Protein AF-A0A7G2C992-F1 (afdb_monomer_lite)

Organism: NCBI:txid59799

Radius of gyration: 13.23 Å; chains: 1; bounding box: 31×31×30 Å

Foldseek 3Di:
DPDDDDDDDFQLVVLVVVCVQQLAFPVQSVQWDR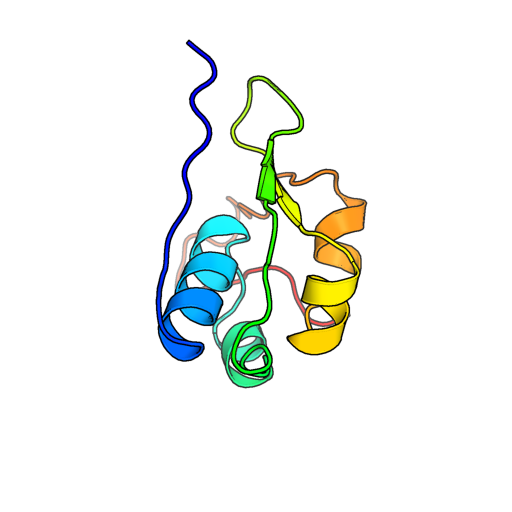ADPPDDKDWDQDDPPSATAIDPVNCVRRVHAPVSPVVRRPPPPPVPPPPDGRHGDDND

Structure (mmCIF, N/CA/C/O backbone):
data_AF-A0A7G2C992-F1
#
_entry.id   AF-A0A7G2C992-F1
#
loop_
_atom_site.group_PDB
_atom_site.id
_atom_site.type_symbol
_atom_site.label_atom_id
_atom_site.label_alt_id
_atom_site.label_comp_id
_atom_site.label_asym_id
_atom_site.label_entity_id
_atom_site.label_seq_id
_atom_site.pdbx_PDB_ins_code
_atom_site.Cartn_x
_atom_site.Cartn_y
_atom_site.Cartn_z
_atom_site.occupancy
_atom_site.B_iso_or_equiv
_atom_site.auth_seq_id
_atom_site.auth_comp_id
_atom_site.auth_asym_id
_atom_site.auth_atom_id
_atom_site.pdbx_PDB_model_num
ATOM 1 N N . MET A 1 1 ? -21.818 0.656 13.317 1.00 52.38 1 MET A N 1
ATOM 2 C CA . MET A 1 1 ? -20.742 1.427 13.965 1.00 52.38 1 MET A CA 1
ATOM 3 C C . MET A 1 1 ? -19.597 1.520 12.983 1.00 52.38 1 MET A C 1
ATOM 5 O O . MET A 1 1 ? -19.101 0.482 12.560 1.00 52.38 1 MET A O 1
ATOM 9 N N . ASP A 1 2 ? -19.234 2.734 12.584 1.00 75.88 2 ASP A N 1
ATOM 10 C CA . ASP A 1 2 ? -18.028 2.985 11.799 1.00 75.88 2 ASP A CA 1
ATOM 11 C C . ASP A 1 2 ? -16.855 3.115 12.773 1.00 75.88 2 ASP A C 1
ATOM 13 O O . ASP A 1 2 ? -16.627 4.163 13.372 1.00 75.88 2 ASP A O 1
ATOM 17 N N . THR A 1 3 ? -16.171 1.997 13.019 1.00 88.38 3 THR A N 1
ATOM 18 C CA . THR A 1 3 ? -15.024 1.944 13.930 1.00 88.38 3 THR A CA 1
ATOM 19 C C . THR A 1 3 ? -13.738 2.147 13.145 1.00 88.38 3 THR A C 1
ATOM 21 O O . THR A 1 3 ? -13.422 1.371 12.243 1.00 88.38 3 THR A O 1
ATOM 24 N N . ASN A 1 4 ? -12.976 3.170 13.523 1.00 91.31 4 ASN A N 1
ATOM 25 C CA . ASN A 1 4 ? -11.620 3.368 13.029 1.00 91.31 4 ASN A CA 1
ATOM 26 C C . ASN A 1 4 ? -10.649 2.470 13.800 1.00 91.31 4 ASN A C 1
ATOM 28 O O . ASN A 1 4 ? -10.790 2.282 15.008 1.00 91.31 4 ASN A O 1
ATOM 32 N N . VAL A 1 5 ? -9.656 1.925 13.099 1.00 93.06 5 VAL A N 1
ATOM 33 C CA . VAL A 1 5 ? -8.657 1.015 13.668 1.00 93.06 5 VAL A CA 1
ATOM 34 C C . VAL A 1 5 ? -7.269 1.576 13.395 1.00 93.06 5 VAL A C 1
ATOM 36 O O . VAL A 1 5 ? -6.961 1.939 12.262 1.00 93.06 5 VAL A O 1
ATOM 39 N N . VAL A 1 6 ? -6.428 1.610 14.429 1.00 95.69 6 VAL A N 1
ATOM 40 C CA . VAL A 1 6 ? -5.002 1.941 14.321 1.00 95.69 6 VAL A CA 1
ATOM 41 C C . VAL A 1 6 ? -4.200 0.665 14.538 1.00 95.69 6 VAL A C 1
ATOM 43 O O . VAL A 1 6 ? -4.414 -0.046 15.518 1.00 95.69 6 VAL A O 1
ATOM 46 N N . ILE A 1 7 ? -3.279 0.371 13.622 1.00 95.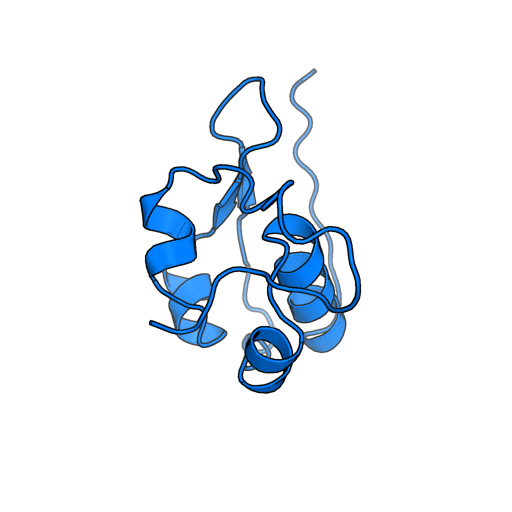12 7 ILE A N 1
ATOM 47 C CA . ILE A 1 7 ? -2.398 -0.795 13.703 1.00 95.12 7 ILE A CA 1
ATOM 48 C C . ILE A 1 7 ? -0.954 -0.302 13.756 1.00 95.12 7 ILE A C 1
ATOM 50 O O . ILE A 1 7 ? -0.477 0.315 12.807 1.00 95.12 7 ILE A O 1
ATOM 54 N N . ILE A 1 8 ? -0.254 -0.597 14.853 1.00 96.44 8 ILE A N 1
ATOM 55 C CA . ILE A 1 8 ? 1.168 -0.274 15.028 1.00 96.44 8 ILE A CA 1
ATOM 56 C C . ILE A 1 8 ? 1.978 -1.526 14.705 1.00 96.44 8 ILE A C 1
ATOM 58 O O . ILE A 1 8 ? 1.772 -2.581 15.303 1.00 96.44 8 ILE A O 1
ATOM 62 N N . THR A 1 9 ? 2.872 -1.436 13.723 1.00 96.06 9 THR A N 1
ATOM 63 C CA . THR A 1 9 ? 3.655 -2.589 13.274 1.00 96.06 9 THR A CA 1
ATOM 64 C C . THR A 1 9 ? 4.937 -2.168 12.549 1.00 96.06 9 THR A C 1
ATOM 66 O O . THR A 1 9 ? 5.252 -0.985 12.453 1.00 96.06 9 THR A O 1
ATOM 69 N N . HIS A 1 10 ? 5.691 -3.145 12.049 1.00 95.38 10 HIS A N 1
ATOM 70 C CA . HIS A 1 10 ? 6.929 -2.938 11.304 1.00 95.38 10 HIS A CA 1
ATOM 71 C C . HIS A 1 10 ? 6.675 -2.776 9.801 1.00 95.38 10 HIS A C 1
ATOM 73 O O . HIS A 1 10 ? 5.676 -3.259 9.262 1.00 95.38 10 HIS A O 1
ATOM 79 N N . GLY A 1 11 ? 7.637 -2.176 9.093 1.00 94.38 11 GLY A N 1
ATOM 80 C CA . GLY A 1 11 ? 7.522 -1.911 7.655 1.00 94.38 11 GLY A CA 1
ATOM 81 C C . GLY A 1 11 ? 7.230 -3.155 6.807 1.00 94.38 11 GLY A C 1
ATOM 82 O O . GLY A 1 11 ? 6.425 -3.085 5.881 1.00 94.38 11 GLY A O 1
ATOM 83 N N . LEU A 1 12 ? 7.793 -4.321 7.154 1.00 94.81 12 LEU A N 1
ATOM 84 C CA . LEU A 1 12 ? 7.496 -5.575 6.447 1.00 94.81 12 LEU A CA 1
ATOM 85 C C . LEU A 1 12 ? 6.016 -5.967 6.570 1.00 94.81 12 LEU A C 1
ATOM 87 O O . LEU A 1 12 ? 5.386 -6.338 5.579 1.00 94.81 12 LEU A O 1
ATOM 91 N N . THR A 1 13 ? 5.448 -5.847 7.768 1.00 95.06 13 THR A N 1
ATOM 92 C CA . THR A 1 13 ? 4.038 -6.157 8.020 1.00 95.06 13 THR A CA 1
ATOM 93 C C . THR A 1 13 ? 3.122 -5.161 7.316 1.00 95.06 13 THR A C 1
ATOM 95 O O . THR A 1 13 ? 2.139 -5.576 6.704 1.00 95.06 13 THR A O 1
ATOM 98 N N . MET A 1 14 ? 3.470 -3.867 7.306 1.00 94.25 14 MET A N 1
ATOM 99 C CA . MET A 1 14 ? 2.731 -2.859 6.533 1.00 94.25 14 MET A CA 1
ATOM 100 C C . MET A 1 14 ? 2.689 -3.222 5.045 1.00 94.25 14 MET A C 1
ATOM 102 O O . MET A 1 14 ? 1.614 -3.241 4.447 1.00 94.25 14 MET A O 1
ATOM 106 N N . ARG A 1 15 ? 3.829 -3.611 4.456 1.00 93.62 15 ARG A N 1
ATOM 107 C CA . ARG A 1 15 ? 3.884 -4.054 3.053 1.00 93.62 15 ARG A CA 1
ATOM 108 C C . ARG A 1 15 ? 3.013 -5.288 2.800 1.00 93.62 15 ARG A C 1
ATOM 110 O O . ARG A 1 15 ? 2.335 -5.359 1.776 1.00 93.62 15 ARG A O 1
ATOM 117 N N . MET A 1 16 ? 2.994 -6.247 3.730 1.00 92.44 16 MET A N 1
ATOM 118 C CA . MET A 1 16 ? 2.130 -7.431 3.638 1.00 92.44 16 MET A CA 1
ATOM 119 C C . MET A 1 16 ? 0.643 -7.070 3.699 1.00 92.44 16 MET A C 1
ATOM 121 O O . MET A 1 16 ? -0.152 -7.633 2.943 1.00 92.44 16 MET A O 1
ATOM 125 N N . PHE A 1 17 ? 0.259 -6.108 4.540 1.00 91.19 17 PHE A N 1
ATOM 126 C CA . PHE A 1 17 ? -1.106 -5.591 4.561 1.00 91.19 17 PHE A CA 1
ATOM 127 C C . PHE A 1 17 ? -1.467 -4.916 3.243 1.00 91.19 17 PHE A C 1
ATOM 129 O O . PHE A 1 17 ? -2.456 -5.302 2.626 1.00 91.19 17 PHE A O 1
ATOM 136 N N . VAL A 1 18 ? -0.640 -4.007 2.731 1.00 88.75 18 VAL A N 1
ATOM 137 C CA . VAL A 1 18 ? -0.904 -3.365 1.435 1.00 88.75 18 VAL A CA 1
ATOM 138 C C . VAL A 1 18 ? -1.056 -4.413 0.323 1.00 88.75 18 VAL A C 1
ATOM 140 O O . VAL A 1 18 ? -2.057 -4.403 -0.397 1.00 88.75 18 VAL A O 1
ATOM 143 N N . LYS A 1 19 ? -0.150 -5.400 0.246 1.00 87.62 19 LYS A N 1
ATOM 144 C CA . LYS A 1 19 ? -0.273 -6.525 -0.695 1.00 87.62 19 LYS A CA 1
ATOM 145 C C . LYS A 1 19 ? -1.615 -7.245 -0.546 1.00 87.62 19 LYS A C 1
ATOM 147 O O . LYS A 1 19 ? -2.269 -7.547 -1.541 1.00 87.62 19 LYS A O 1
ATOM 152 N N . ARG A 1 20 ? -2.039 -7.537 0.686 1.00 85.56 20 ARG A N 1
ATOM 153 C CA . ARG A 1 20 ? -3.263 -8.299 0.970 1.00 85.56 20 ARG A CA 1
ATOM 154 C C . ARG A 1 20 ? -4.549 -7.521 0.685 1.00 85.56 20 ARG A C 1
ATOM 156 O O . ARG A 1 20 ? -5.511 -8.146 0.233 1.00 85.56 20 ARG A O 1
ATOM 163 N N . TRP A 1 21 ? -4.578 -6.218 0.967 1.00 84.00 21 TRP A N 1
ATOM 164 C CA . TRP A 1 21 ? -5.744 -5.347 0.775 1.00 84.00 21 TRP A CA 1
ATOM 165 C C . TRP A 1 21 ? -5.959 -4.995 -0.694 1.00 84.00 21 TRP A C 1
ATOM 167 O O . TRP A 1 21 ? -7.085 -5.064 -1.180 1.00 84.00 21 TRP A O 1
ATOM 177 N N . PHE A 1 22 ? -4.878 -4.694 -1.413 1.00 80.81 22 PHE A N 1
ATOM 178 C CA . PHE A 1 22 ? -4.927 -4.341 -2.834 1.00 80.81 22 PHE A CA 1
ATOM 179 C C . PHE A 1 22 ? -4.646 -5.522 -3.763 1.00 80.81 22 PHE A C 1
ATOM 181 O O . PHE A 1 22 ? -4.556 -5.360 -4.976 1.00 80.81 22 PHE A O 1
ATOM 188 N N . HIS A 1 23 ? -4.537 -6.725 -3.193 1.00 78.25 23 HIS A N 1
ATOM 189 C CA . HIS A 1 23 ? -4.311 -7.970 -3.918 1.00 78.25 23 HIS A CA 1
ATOM 190 C C . HIS A 1 23 ? -3.079 -7.940 -4.833 1.00 78.25 23 HIS A C 1
ATOM 192 O O . HIS A 1 23 ? -3.103 -8.593 -5.863 1.00 78.25 23 HIS A O 1
ATOM 198 N N . LEU A 1 24 ? -2.017 -7.213 -4.473 1.00 80.56 24 LEU A N 1
ATOM 199 C CA . LEU A 1 24 ? -0.837 -6.996 -5.321 1.00 80.56 24 LEU A CA 1
ATOM 200 C C . LEU A 1 24 ? -0.117 -8.304 -5.693 1.00 80.56 24 LEU A C 1
ATOM 202 O O . LEU A 1 24 ? -0.136 -9.283 -4.936 1.00 80.56 24 LEU A O 1
ATOM 206 N N . THR A 1 25 ? 0.548 -8.303 -6.855 1.00 81.38 25 THR A N 1
ATOM 207 C CA . THR A 1 25 ? 1.366 -9.443 -7.292 1.00 81.38 25 THR A CA 1
ATOM 208 C C . THR A 1 25 ? 2.550 -9.649 -6.340 1.00 81.38 25 THR A C 1
ATOM 210 O O . THR A 1 25 ? 2.922 -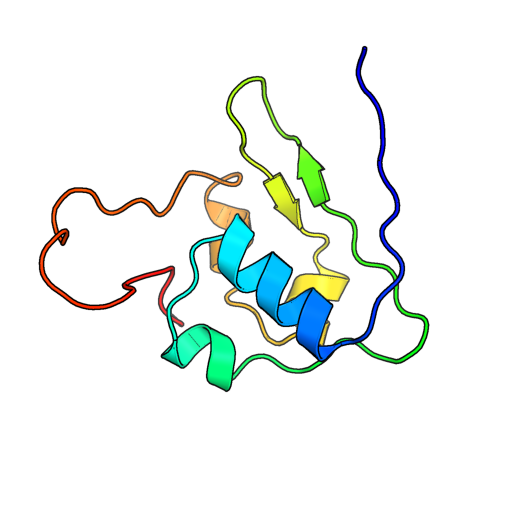8.761 -5.565 1.00 81.38 25 THR A O 1
ATOM 213 N N . VAL A 1 26 ? 3.166 -10.829 -6.400 1.00 83.81 26 VAL A N 1
ATOM 214 C CA . VAL A 1 26 ? 4.435 -11.086 -5.704 1.00 83.81 26 VAL A CA 1
ATOM 215 C C . VAL A 1 26 ? 5.541 -10.172 -6.240 1.00 83.81 26 VAL A C 1
ATOM 217 O O . VAL A 1 26 ? 6.249 -9.56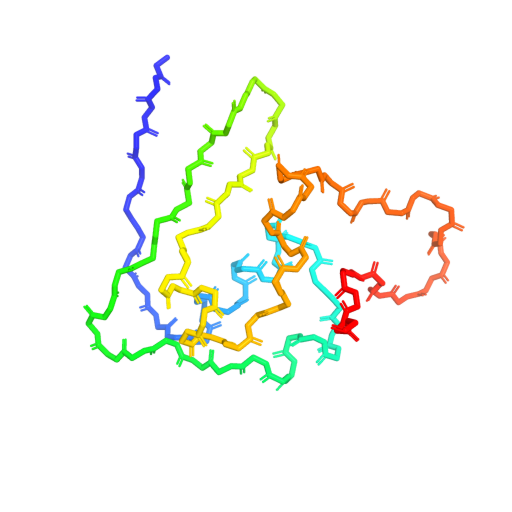9 -5.437 1.00 83.81 26 VAL A O 1
ATOM 220 N N . ASP A 1 27 ? 5.622 -9.970 -7.555 1.00 84.38 27 ASP A N 1
ATOM 221 C CA . ASP A 1 27 ? 6.593 -9.051 -8.165 1.00 84.38 27 ASP A CA 1
ATOM 222 C C . ASP A 1 27 ? 6.386 -7.615 -7.689 1.00 84.38 27 ASP A C 1
ATOM 224 O O . ASP A 1 27 ? 7.346 -6.895 -7.402 1.00 84.38 27 ASP A O 1
ATOM 228 N N . THR A 1 28 ? 5.118 -7.216 -7.542 1.00 83.38 28 THR A N 1
ATOM 229 C CA . THR A 1 28 ? 4.752 -5.895 -7.053 1.00 83.38 28 THR A CA 1
ATOM 230 C C . THR A 1 28 ? 5.258 -5.726 -5.624 1.00 83.38 28 THR A C 1
ATOM 232 O O . THR A 1 28 ? 5.964 -4.777 -5.297 1.00 83.38 28 THR A O 1
ATOM 235 N N . PHE A 1 29 ? 4.972 -6.723 -4.785 1.00 88.81 29 PHE A N 1
ATOM 236 C CA . PHE A 1 29 ? 5.428 -6.766 -3.405 1.00 88.81 29 PHE A CA 1
ATOM 237 C C . PHE A 1 29 ? 6.954 -6.703 -3.272 1.00 88.81 29 PHE A C 1
ATOM 239 O O . PHE A 1 29 ? 7.442 -5.995 -2.392 1.00 88.81 29 PHE A O 1
ATOM 246 N N . HIS A 1 30 ? 7.714 -7.394 -4.126 1.00 90.88 30 HIS A N 1
ATOM 247 C CA . HIS A 1 30 ? 9.178 -7.393 -4.056 1.00 90.88 30 HIS A CA 1
ATOM 248 C C . HIS A 1 30 ? 9.808 -6.031 -4.358 1.00 90.88 30 HIS A C 1
ATOM 250 O O . HIS A 1 30 ? 10.828 -5.710 -3.751 1.00 90.88 30 HIS A O 1
ATOM 256 N N . LYS A 1 31 ? 9.202 -5.222 -5.234 1.00 91.12 31 LYS A N 1
ATOM 257 C CA . LYS A 1 31 ? 9.704 -3.879 -5.574 1.00 91.12 31 LYS A CA 1
ATOM 258 C C . LYS A 1 31 ? 9.261 -2.793 -4.586 1.00 91.12 31 LYS A C 1
ATOM 260 O O . LYS A 1 31 ? 9.870 -1.729 -4.558 1.00 91.12 31 LYS A O 1
ATOM 265 N N . MET A 1 32 ? 8.242 -3.050 -3.761 1.00 93.31 32 MET A N 1
ATOM 266 C CA . MET A 1 32 ? 7.814 -2.103 -2.727 1.00 93.31 32 MET A CA 1
ATOM 267 C C . MET A 1 32 ? 8.942 -1.789 -1.739 1.00 93.31 32 MET A C 1
ATOM 269 O O . MET A 1 32 ? 9.641 -2.688 -1.260 1.00 93.31 32 MET A O 1
ATOM 273 N N . LYS A 1 33 ? 9.028 -0.524 -1.330 1.00 95.31 33 LYS A N 1
ATOM 274 C CA . LYS A 1 33 ? 9.870 -0.094 -0.211 1.00 95.31 33 LYS A CA 1
ATOM 275 C C . LYS A 1 33 ? 9.109 -0.162 1.106 1.00 95.31 33 LYS A C 1
ATOM 277 O O . LYS A 1 33 ? 7.883 -0.083 1.150 1.00 95.31 33 LYS A O 1
ATOM 282 N N . SER A 1 34 ? 9.851 -0.351 2.193 1.00 93.75 34 SER A N 1
ATOM 283 C CA . SER A 1 34 ? 9.282 -0.178 3.528 1.00 93.75 34 SER A CA 1
ATOM 284 C C . SER A 1 34 ? 9.023 1.309 3.772 1.00 93.75 34 SER A C 1
ATOM 286 O O . SER A 1 34 ? 9.856 2.128 3.380 1.00 93.75 34 SER A O 1
ATOM 288 N N . PRO A 1 35 ? 7.910 1.659 4.429 1.00 92.88 35 PRO A N 1
ATOM 289 C CA . PRO A 1 35 ? 7.644 3.040 4.789 1.00 92.88 35 PRO A CA 1
ATOM 290 C C . PRO A 1 35 ? 8.688 3.541 5.813 1.00 92.88 35 PRO A C 1
ATOM 292 O O . PRO A 1 35 ? 9.241 2.724 6.563 1.00 92.88 35 PRO A O 1
ATOM 295 N N . PRO A 1 36 ? 8.985 4.854 5.861 1.00 93.19 36 PRO A N 1
ATOM 296 C CA . PRO A 1 36 ? 9.926 5.425 6.824 1.00 93.19 36 PRO A CA 1
ATOM 297 C C . PRO A 1 36 ? 9.516 5.154 8.277 1.00 93.19 36 PRO A C 1
ATOM 299 O O . PRO A 1 36 ? 8.327 5.069 8.597 1.00 93.19 36 PRO A O 1
ATOM 302 N N . SER A 1 37 ? 10.490 5.059 9.182 1.00 92.38 37 SER A N 1
ATOM 303 C CA . SER A 1 37 ? 10.218 4.892 10.614 1.00 92.38 37 SER A CA 1
ATOM 304 C C . SER A 1 37 ? 9.347 6.030 11.151 1.00 92.38 37 SER A C 1
ATOM 306 O O . SER A 1 37 ? 9.634 7.198 10.909 1.00 92.38 37 SER A O 1
ATOM 308 N N . GLY A 1 38 ? 8.286 5.683 11.883 1.00 92.38 38 GLY A N 1
ATOM 309 C CA . GLY A 1 38 ? 7.350 6.656 12.461 1.00 92.38 38 GLY A CA 1
ATOM 310 C C . GLY A 1 38 ? 6.359 7.273 11.467 1.00 92.38 38 GLY A C 1
ATOM 311 O O . GLY A 1 38 ? 5.580 8.137 11.858 1.00 92.38 38 GLY A O 1
ATOM 312 N N . SER A 1 39 ? 6.360 6.839 10.204 1.00 93.00 39 SER A N 1
ATOM 313 C CA . SER A 1 39 ? 5.356 7.273 9.229 1.00 93.00 39 SER A CA 1
ATOM 314 C C . SER A 1 39 ? 3.978 6.664 9.512 1.00 93.00 39 SER A C 1
ATOM 316 O O . SER A 1 39 ? 3.849 5.587 10.100 1.00 93.00 39 SER A O 1
ATOM 318 N N . VAL A 1 40 ? 2.937 7.371 9.073 1.00 94.25 40 VAL A N 1
ATOM 319 C CA . VAL A 1 40 ? 1.539 6.957 9.211 1.00 94.25 40 VAL A CA 1
ATOM 320 C C . VAL A 1 40 ? 0.957 6.748 7.823 1.00 94.25 40 VAL A C 1
ATOM 322 O O . VAL A 1 40 ? 1.074 7.622 6.971 1.00 94.25 40 VAL A O 1
ATOM 325 N N . CYS A 1 41 ? 0.298 5.606 7.617 1.00 92.88 41 CYS A N 1
ATOM 326 C CA . CYS A 1 41 ? -0.458 5.331 6.401 1.00 92.88 41 CYS A CA 1
ATOM 327 C C . CYS A 1 41 ? -1.934 5.137 6.702 1.00 92.88 41 CYS A C 1
ATOM 329 O O . CYS A 1 41 ? -2.312 4.255 7.475 1.00 92.88 41 CYS A O 1
ATOM 331 N N . THR A 1 42 ? -2.763 5.934 6.034 1.00 93.31 42 THR A N 1
ATOM 332 C CA . THR A 1 42 ? -4.217 5.891 6.178 1.00 93.31 42 THR A CA 1
ATOM 333 C C . THR A 1 42 ? -4.847 5.115 5.028 1.00 93.31 42 THR A C 1
ATOM 335 O O . THR A 1 42 ? -4.565 5.370 3.856 1.00 93.31 42 THR A O 1
ATOM 338 N N . LEU A 1 43 ? -5.729 4.173 5.376 1.00 90.62 43 LEU A N 1
ATOM 339 C CA . LEU A 1 43 ? -6.619 3.495 4.438 1.00 90.62 43 LEU A CA 1
ATOM 340 C C . LEU A 1 43 ? -8.051 3.986 4.652 1.00 90.62 43 LEU A C 1
ATOM 342 O O . LEU A 1 43 ? -8.699 3.637 5.637 1.00 90.62 43 LEU A O 1
ATOM 346 N N . THR A 1 44 ? -8.560 4.764 3.703 1.00 89.44 44 THR A N 1
ATOM 347 C CA . THR A 1 44 ? -9.908 5.333 3.751 1.00 89.44 44 THR A CA 1
ATOM 348 C C . THR A 1 44 ? -10.887 4.418 3.032 1.00 89.44 44 THR A C 1
ATOM 350 O O . THR A 1 44 ? -10.732 4.129 1.845 1.00 89.44 44 THR A O 1
ATOM 353 N N . ARG A 1 45 ? -11.924 3.957 3.733 1.00 85.19 45 ARG A N 1
ATOM 354 C CA . ARG A 1 45 ? -13.007 3.170 3.130 1.00 85.19 45 ARG A CA 1
ATOM 355 C C . ARG A 1 45 ? -13.905 4.085 2.287 1.00 85.19 45 ARG A C 1
ATOM 357 O O . ARG A 1 45 ? -14.488 5.017 2.824 1.00 85.19 45 ARG A O 1
ATOM 364 N N . LEU A 1 46 ? -14.043 3.805 0.988 1.00 79.81 46 LEU A N 1
ATOM 365 C CA . LEU A 1 46 ? -14.780 4.672 0.050 1.00 79.81 46 LEU A CA 1
ATOM 366 C C . LEU A 1 46 ? -16.287 4.354 -0.077 1.00 79.81 46 LEU A C 1
ATOM 368 O O . LEU A 1 46 ? -17.053 5.212 -0.511 1.00 79.81 46 LEU A O 1
ATOM 372 N N . HIS A 1 47 ? -16.739 3.133 0.248 1.00 72.00 47 HIS A N 1
ATOM 373 C CA . HIS A 1 47 ? -18.157 2.746 0.134 1.00 72.00 47 HIS A CA 1
ATOM 374 C C . HIS A 1 47 ? -18.532 1.509 0.973 1.00 72.00 47 HIS A C 1
ATOM 376 O O . HIS A 1 47 ? -17.696 0.908 1.651 1.00 72.00 47 HIS A O 1
ATOM 382 N N . HIS A 1 48 ? -19.802 1.079 0.893 1.00 61.06 48 HIS A N 1
ATOM 383 C CA . HIS A 1 48 ? -20.300 -0.118 1.583 1.00 61.06 48 HIS A CA 1
ATOM 384 C C . HIS A 1 48 ? -19.588 -1.417 1.142 1.00 61.06 48 HIS A C 1
ATOM 386 O O . HIS A 1 48 ? -19.449 -2.355 1.929 1.00 61.06 48 HIS A O 1
ATOM 392 N N . ARG A 1 49 ? -19.098 -1.474 -0.104 1.00 62.34 49 ARG A N 1
ATOM 393 C CA . ARG A 1 49 ? -18.243 -2.560 -0.606 1.00 62.34 49 ARG A CA 1
ATOM 394 C C . ARG A 1 49 ? -16.823 -2.273 -0.143 1.00 62.34 49 ARG A C 1
ATOM 396 O O . ARG A 1 49 ? -16.412 -1.132 -0.260 1.00 62.34 49 ARG A O 1
ATOM 403 N N . SER A 1 50 ? -16.122 -3.271 0.400 1.00 69.75 50 SER A N 1
ATOM 404 C CA . SER A 1 50 ? -14.768 -3.224 0.990 1.00 69.75 50 SER A CA 1
ATOM 405 C C . SER A 1 50 ? -13.667 -2.675 0.055 1.00 69.75 50 SER A C 1
ATOM 407 O O . SER A 1 50 ? -12.713 -3.380 -0.263 1.00 69.75 50 SER A O 1
ATOM 409 N N . CYS A 1 51 ? -13.829 -1.441 -0.405 1.00 74.88 51 CYS A N 1
ATOM 410 C CA . CYS A 1 51 ? -12.955 -0.682 -1.276 1.00 74.88 51 CYS A CA 1
ATOM 411 C C . CYS A 1 51 ? -12.258 0.363 -0.413 1.00 74.88 51 CYS A C 1
ATOM 413 O O . CYS A 1 51 ? -12.913 1.121 0.313 1.00 74.88 51 CYS A O 1
ATOM 415 N N . PHE A 1 52 ? -10.935 0.382 -0.495 1.00 81.94 52 PHE A N 1
ATOM 416 C CA . PHE A 1 52 ? -10.087 1.263 0.289 1.00 81.94 52 PHE A CA 1
ATOM 417 C C . PHE A 1 52 ? -9.244 2.109 -0.653 1.00 81.94 52 PHE A C 1
ATOM 419 O O . PHE A 1 52 ? -8.808 1.627 -1.696 1.00 81.94 52 PHE A O 1
ATOM 426 N N . ARG A 1 53 ? -9.018 3.359 -0.269 1.00 86.56 53 ARG A N 1
ATOM 427 C CA . ARG A 1 53 ? -8.042 4.252 -0.883 1.00 86.56 53 ARG A CA 1
ATOM 428 C C . ARG A 1 53 ? -6.899 4.448 0.090 1.00 86.56 53 ARG A C 1
ATOM 430 O O . ARG A 1 53 ? -7.149 4.609 1.283 1.00 86.56 53 ARG A O 1
ATOM 437 N N . MET A 1 54 ? -5.675 4.429 -0.416 1.00 89.31 54 MET A N 1
ATOM 438 C CA . MET A 1 54 ? -4.506 4.728 0.396 1.00 89.31 54 MET A CA 1
ATOM 439 C C . MET A 1 54 ? -4.051 6.163 0.162 1.00 89.31 54 MET A C 1
ATOM 441 O O . MET A 1 54 ? -4.177 6.673 -0.949 1.00 89.31 54 MET A O 1
ATOM 445 N N . ASP A 1 55 ? -3.529 6.792 1.208 1.00 90.81 55 ASP A N 1
ATOM 446 C CA . ASP A 1 55 ? -2.935 8.123 1.115 1.00 90.81 55 ASP A CA 1
ATOM 447 C C . ASP A 1 55 ? -1.770 8.183 0.108 1.00 90.81 55 ASP A C 1
ATOM 449 O O . ASP A 1 55 ? -0.976 7.242 0.006 1.00 90.81 55 ASP A O 1
ATOM 453 N N . GLU A 1 56 ? -1.666 9.291 -0.627 1.00 89.00 56 GLU A N 1
ATOM 454 C CA . GLU A 1 56 ? -0.715 9.466 -1.735 1.00 89.00 56 GLU A CA 1
ATOM 455 C C . GLU A 1 56 ? 0.736 9.444 -1.250 1.00 89.00 56 GLU A C 1
ATOM 457 O O . GLU A 1 56 ? 1.563 8.739 -1.827 1.00 89.00 56 GLU A O 1
ATOM 462 N N . ALA A 1 57 ? 1.029 10.079 -0.111 1.00 91.06 57 ALA A N 1
ATOM 463 C CA . ALA A 1 57 ? 2.362 10.042 0.493 1.00 91.06 57 ALA A CA 1
ATOM 464 C C . ALA A 1 57 ? 2.820 8.601 0.808 1.00 91.06 57 ALA A C 1
ATOM 466 O O . ALA A 1 57 ? 4.003 8.256 0.716 1.00 91.06 57 ALA A O 1
ATOM 467 N N . CYS A 1 58 ? 1.877 7.716 1.143 1.00 91.12 58 CYS A N 1
ATOM 468 C CA . CYS A 1 58 ? 2.150 6.298 1.356 1.00 91.12 58 CYS A CA 1
ATOM 469 C C . CYS A 1 58 ? 2.300 5.508 0.057 1.00 91.12 58 CYS A C 1
ATOM 471 O O . CYS A 1 58 ? 3.095 4.567 0.017 1.00 91.12 58 CYS A O 1
ATOM 473 N N . VAL A 1 59 ? 1.579 5.885 -1.003 1.00 90.88 59 VAL A N 1
ATOM 474 C CA . VAL A 1 59 ? 1.788 5.318 -2.345 1.00 90.88 59 VAL A CA 1
ATOM 475 C C . VAL A 1 59 ? 3.216 5.608 -2.804 1.00 90.88 59 VAL A C 1
ATOM 477 O O . VAL A 1 59 ? 3.935 4.688 -3.194 1.00 90.88 59 VAL A O 1
ATOM 480 N N . GLU A 1 60 ? 3.657 6.856 -2.672 1.00 92.12 60 GLU A N 1
ATOM 481 C CA . GLU A 1 60 ? 4.987 7.295 -3.090 1.00 92.12 60 GLU A CA 1
ATOM 482 C C . GLU A 1 60 ? 6.101 6.673 -2.243 1.00 92.12 60 GLU A C 1
ATOM 484 O O . GLU A 1 60 ? 7.021 6.046 -2.777 1.00 92.12 60 GLU A O 1
ATOM 489 N N . SER A 1 61 ? 6.009 6.781 -0.913 1.00 92.94 61 SER A N 1
ATOM 490 C CA . SER A 1 61 ? 7.066 6.304 -0.011 1.00 92.94 61 SER A CA 1
ATOM 491 C C . SER A 1 61 ? 7.299 4.792 -0.093 1.00 92.94 61 SER A C 1
ATOM 493 O O . SER A 1 61 ? 8.438 4.338 0.037 1.00 92.94 61 SER A O 1
ATOM 495 N N . MET A 1 62 ? 6.251 4.007 -0.361 1.00 93.25 62 MET A N 1
ATOM 496 C CA . MET A 1 62 ? 6.352 2.555 -0.543 1.00 93.25 62 MET A CA 1
ATOM 497 C C . MET A 1 62 ? 6.560 2.125 -2.003 1.00 93.25 62 MET A C 1
ATOM 499 O O . MET A 1 62 ? 6.638 0.922 -2.257 1.00 93.25 62 MET A O 1
ATOM 503 N N . GLN A 1 63 ? 6.700 3.063 -2.948 1.00 92.69 63 GLN A N 1
ATOM 504 C CA . GLN A 1 63 ? 6.849 2.796 -4.388 1.00 92.69 63 GLN A CA 1
ATOM 505 C C . GLN A 1 63 ? 5.744 1.892 -4.944 1.00 92.69 63 GLN A C 1
ATOM 507 O O . GLN A 1 63 ? 5.998 0.873 -5.593 1.00 92.69 63 GLN A O 1
ATOM 512 N N . LEU A 1 64 ? 4.501 2.241 -4.641 1.00 87.69 64 LEU A N 1
ATOM 513 C CA . LEU A 1 64 ? 3.327 1.521 -5.109 1.00 87.69 64 LEU A CA 1
ATOM 514 C C . LEU A 1 64 ? 2.881 2.028 -6.484 1.00 87.69 64 LEU A C 1
ATOM 516 O O . LEU A 1 64 ? 3.134 3.182 -6.822 1.00 87.69 64 LEU A O 1
ATOM 520 N N . PRO A 1 65 ? 2.216 1.180 -7.287 1.00 83.31 65 PRO A N 1
ATOM 521 C CA . PRO A 1 65 ? 1.692 1.609 -8.576 1.00 83.31 65 PRO A CA 1
ATOM 522 C C . PRO A 1 65 ? 0.632 2.701 -8.374 1.00 83.31 65 PRO A C 1
ATOM 524 O O . PRO A 1 65 ? -0.298 2.514 -7.593 1.00 83.31 65 PRO A O 1
ATOM 527 N N . TYR A 1 66 ? 0.727 3.820 -9.094 1.00 78.12 66 TYR A N 1
ATOM 528 C CA . TYR A 1 66 ? -0.249 4.919 -8.991 1.00 78.12 66 TYR A 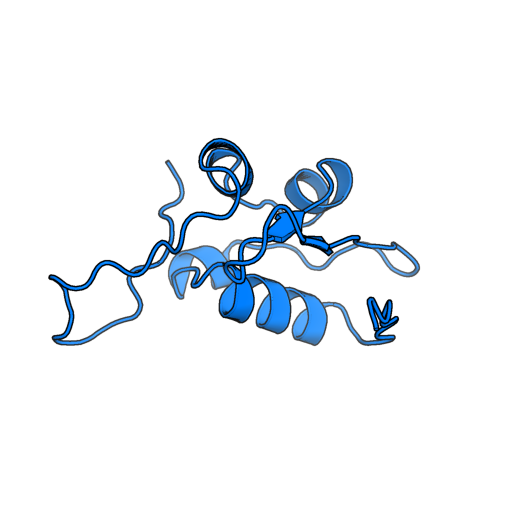CA 1
ATOM 529 C C . TYR A 1 66 ? -1.681 4.478 -9.350 1.00 78.12 66 TYR A C 1
ATOM 531 O O . TYR A 1 66 ? -2.655 4.945 -8.751 1.00 78.12 66 TYR A O 1
ATOM 539 N N . SER A 1 67 ? -1.806 3.461 -10.212 1.00 74.31 67 SER A N 1
ATOM 540 C CA . SER A 1 67 ? -3.073 2.810 -10.573 1.00 74.31 67 SER A CA 1
ATOM 541 C C . SER A 1 67 ? -3.822 2.161 -9.397 1.00 74.31 67 SER A C 1
ATOM 543 O O . SER A 1 67 ? -5.005 1.823 -9.522 1.00 74.31 67 SER A O 1
ATOM 545 N N . LEU A 1 68 ? -3.177 2.030 -8.228 1.00 76.25 68 LEU A N 1
ATOM 546 C CA . LEU A 1 68 ? -3.785 1.590 -6.969 1.00 76.25 68 LEU A CA 1
ATOM 547 C C . LEU A 1 68 ? -4.982 2.466 -6.569 1.00 76.25 68 LEU A C 1
ATOM 549 O O . LEU A 1 68 ? -5.988 1.952 -6.074 1.00 76.25 68 LEU A O 1
ATOM 553 N N . ASN A 1 69 ? -4.883 3.778 -6.805 1.00 75.25 69 ASN A N 1
ATOM 554 C CA . ASN A 1 69 ? -5.896 4.753 -6.402 1.00 75.25 69 ASN A CA 1
ATOM 555 C C . ASN A 1 69 ? -6.855 5.150 -7.538 1.00 75.25 69 ASN A C 1
ATOM 557 O O . ASN A 1 69 ? -7.985 5.548 -7.247 1.00 75.25 69 ASN A O 1
ATOM 561 N N . GLU A 1 70 ? -6.460 4.982 -8.806 1.00 68.44 70 GLU A N 1
ATOM 562 C CA . GLU A 1 70 ? -7.262 5.351 -9.990 1.00 68.44 70 GLU A CA 1
ATOM 563 C C . GLU A 1 70 ? -8.618 4.637 -10.038 1.00 68.44 70 GLU A C 1
ATOM 565 O O . GLU A 1 70 ? -9.633 5.211 -10.425 1.00 68.44 70 GLU A O 1
ATOM 570 N N . ASN A 1 71 ? -8.664 3.391 -9.567 1.00 61.25 71 ASN A N 1
ATOM 571 C CA . ASN A 1 71 ? -9.867 2.567 -9.631 1.00 61.25 71 ASN A CA 1
ATOM 572 C C . ASN A 1 71 ? -10.720 2.619 -8.352 1.00 61.25 71 ASN A C 1
ATOM 574 O O . ASN A 1 71 ? -11.490 1.697 -8.105 1.00 61.25 71 ASN A O 1
ATOM 578 N N . ASN A 1 72 ? -10.610 3.650 -7.502 1.00 54.38 72 ASN A N 1
ATOM 579 C CA . ASN A 1 72 ? -11.431 3.800 -6.283 1.00 54.38 72 ASN A CA 1
ATOM 580 C C . ASN A 1 72 ? -11.469 2.539 -5.389 1.00 54.38 72 ASN A C 1
ATOM 582 O O . ASN A 1 72 ? -12.511 2.172 -4.838 1.00 54.38 72 ASN A O 1
ATOM 586 N N . GLY A 1 73 ? -10.339 1.839 -5.261 1.00 52.06 73 GLY A N 1
ATOM 587 C CA . GLY A 1 73 ? -10.258 0.606 -4.478 1.00 52.06 73 GLY A CA 1
ATOM 588 C C . GLY A 1 73 ? -11.060 -0.562 -5.065 1.00 52.06 73 GLY A C 1
ATOM 589 O O . GLY A 1 73 ? -11.368 -1.508 -4.335 1.00 52.06 73 GLY A O 1
ATOM 590 N N . TYR A 1 74 ? -11.428 -0.516 -6.354 1.00 49.09 74 TYR A N 1
ATOM 591 C CA . TYR A 1 74 ? -12.025 -1.662 -7.026 1.00 49.09 74 TYR A CA 1
ATOM 592 C C . TYR A 1 74 ? -11.086 -2.853 -6.897 1.00 49.09 74 TYR A C 1
ATOM 594 O O . TYR A 1 74 ? -9.913 -2.811 -7.261 1.00 49.09 74 TYR A O 1
ATOM 602 N N . LYS A 1 75 ? -11.661 -3.934 -6.368 1.00 49.19 75 LYS A N 1
ATOM 603 C CA . LYS A 1 75 ? -11.099 -5.278 -6.348 1.00 49.19 75 LYS A CA 1
ATOM 604 C C . LYS A 1 75 ? -10.451 -5.577 -7.705 1.00 49.19 75 LYS A C 1
ATOM 606 O O . LYS A 1 75 ? -11.146 -6.008 -8.624 1.00 49.19 75 LYS A O 1
ATOM 611 N N . TYR A 1 76 ? -9.124 -5.483 -7.783 1.00 47.50 76 TYR A N 1
ATOM 612 C CA . TYR A 1 76 ? -8.318 -6.285 -8.703 1.00 47.50 76 TYR A CA 1
ATOM 613 C C . TYR A 1 76 ? -8.462 -7.750 -8.263 1.00 47.50 76 TYR A C 1
ATOM 615 O O . TYR A 1 76 ? -7.592 -8.369 -7.664 1.00 47.50 76 TYR A O 1
ATOM 623 N N . ARG A 1 77 ? -9.660 -8.298 -8.455 1.00 45.28 77 ARG A N 1
ATOM 624 C CA . ARG A 1 77 ? -9.974 -9.707 -8.279 1.00 45.28 77 ARG A CA 1
ATOM 625 C C . ARG A 1 77 ? -10.253 -10.195 -9.684 1.00 45.28 77 ARG A C 1
ATOM 627 O O . ARG A 1 77 ? -11.410 -10.323 -10.073 1.00 45.28 77 ARG A O 1
ATOM 634 N N . ASN A 1 78 ? -9.186 -10.362 -10.464 1.00 39.84 78 ASN A N 1
ATOM 635 C CA . ASN A 1 78 ? -9.286 -10.955 -11.786 1.00 39.84 78 ASN A CA 1
ATOM 636 C C . ASN A 1 78 ? -9.808 -12.391 -11.603 1.00 39.84 78 ASN A C 1
ATOM 638 O O . ASN A 1 78 ? -9.077 -13.284 -11.184 1.00 39.84 78 ASN A O 1
ATOM 642 N N . LYS A 1 79 ? -11.116 -12.589 -11.802 1.00 41.91 79 LYS A N 1
ATOM 643 C CA . LYS A 1 79 ? -11.783 -13.886 -11.620 1.00 41.91 79 LYS A CA 1
ATOM 644 C C . LYS A 1 79 ? -11.480 -14.866 -12.760 1.00 41.91 79 LYS A C 1
ATOM 646 O O . LYS A 1 79 ? -11.809 -16.036 -12.621 1.00 41.91 79 LYS A O 1
ATOM 651 N N . ASN A 1 80 ? -10.835 -14.410 -13.836 1.00 40.12 80 ASN A N 1
ATOM 652 C CA . ASN A 1 80 ? -10.570 -15.213 -15.031 1.00 40.12 80 ASN A CA 1
ATOM 653 C C . ASN A 1 80 ? -9.168 -15.853 -15.034 1.00 40.12 80 ASN A C 1
ATOM 655 O O . ASN A 1 80 ? -8.851 -16.602 -15.947 1.00 40.12 80 ASN A O 1
ATOM 659 N N . LEU A 1 81 ? -8.342 -15.589 -14.013 1.00 41.84 81 LEU A N 1
ATOM 660 C CA . LEU A 1 81 ? -6.978 -16.124 -13.860 1.00 41.84 81 LEU A CA 1
ATOM 661 C C . LEU A 1 81 ? -6.844 -17.046 -12.633 1.00 41.84 81 LEU A C 1
ATOM 663 O O . LEU A 1 81 ? -5.772 -17.175 -12.049 1.00 41.84 81 LEU A O 1
ATOM 667 N N . LEU A 1 82 ? -7.937 -17.686 -12.201 1.00 37.97 82 LEU A N 1
ATOM 668 C CA . LEU A 1 82 ? -7.950 -18.647 -11.086 1.00 37.97 82 LEU A CA 1
ATOM 669 C C . LEU A 1 82 ? -7.346 -20.004 -11.493 1.00 37.97 82 LEU A C 1
ATOM 671 O O . LEU A 1 82 ? -7.973 -21.052 -11.387 1.00 37.97 82 LEU A O 1
ATOM 675 N N . GLY A 1 83 ? -6.096 -19.961 -11.936 1.00 34.31 83 GLY A N 1
ATOM 676 C CA . GLY A 1 83 ? -5.254 -21.110 -12.211 1.00 34.31 83 GLY A CA 1
ATOM 677 C C . GLY A 1 83 ? -3.802 -20.687 -12.060 1.00 34.31 83 GLY A C 1
ATOM 678 O O 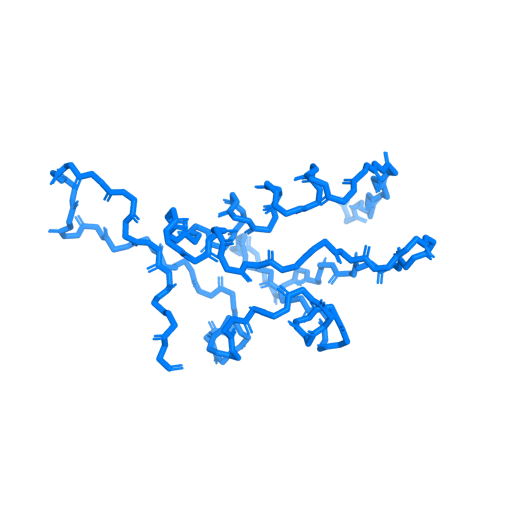. GLY A 1 83 ? -3.186 -20.285 -13.033 1.00 34.31 83 GLY A O 1
ATOM 679 N N . SER A 1 84 ? -3.277 -20.798 -10.837 1.00 38.56 84 SER A N 1
ATOM 680 C CA . SER A 1 84 ? -1.869 -20.572 -10.485 1.00 38.56 84 SER A CA 1
ATOM 681 C C . SER A 1 84 ? -1.373 -19.114 -10.566 1.00 38.56 84 SER A C 1
ATOM 683 O O . SER A 1 84 ? -1.369 -18.482 -11.610 1.00 38.56 84 SER A O 1
ATOM 685 N N . MET A 1 85 ? -0.850 -18.624 -9.438 1.00 39.47 85 MET A N 1
ATOM 686 C CA . MET A 1 85 ? -0.095 -17.373 -9.263 1.00 39.47 85 MET A CA 1
ATOM 687 C C . MET A 1 85 ? -0.875 -16.058 -9.093 1.00 39.47 85 MET A C 1
ATOM 689 O O . MET A 1 85 ? -1.801 -15.697 -9.806 1.00 39.47 85 MET A O 1
ATOM 693 N N . SER A 1 86 ? -0.457 -15.317 -8.067 1.00 40.66 86 SER A N 1
ATOM 694 C CA . SER A 1 86 ? -0.988 -14.028 -7.632 1.00 40.66 86 SER A CA 1
ATOM 695 C C . SER A 1 86 ? -0.820 -12.933 -8.694 1.00 40.66 86 SER A C 1
ATOM 697 O O . SER A 1 86 ? 0.178 -12.212 -8.687 1.00 40.66 86 SER A O 1
ATOM 699 N N . SER A 1 87 ? -1.795 -12.761 -9.580 1.00 46.19 87 SER A N 1
ATOM 700 C CA . SER A 1 87 ? -1.841 -11.621 -10.500 1.00 46.19 87 SER A CA 1
ATOM 701 C C . SER A 1 87 ? -2.640 -10.461 -9.881 1.00 46.19 87 SER A C 1
ATOM 703 O O . SER A 1 87 ? -3.836 -10.300 -10.130 1.00 46.19 87 SER A O 1
ATOM 705 N N . GLY A 1 88 ? -1.992 -9.696 -9.003 1.00 48.34 88 GLY A N 1
ATOM 706 C CA . GLY A 1 88 ? -2.445 -8.373 -8.572 1.00 48.34 88 GLY A CA 1
ATOM 707 C C . GLY A 1 88 ? -2.205 -7.256 -9.577 1.00 48.34 88 GLY A C 1
ATOM 708 O O . GLY A 1 88 ? -1.805 -7.522 -10.706 1.00 48.34 88 GLY A O 1
ATOM 709 N N . ALA A 1 89 ? -2.412 -6.005 -9.149 1.00 48.12 89 ALA A N 1
ATOM 710 C CA . ALA A 1 89 ? -2.159 -4.827 -9.980 1.00 48.12 89 ALA A CA 1
ATOM 711 C C . ALA A 1 89 ? -0.702 -4.829 -10.502 1.00 48.12 89 ALA A C 1
ATOM 713 O O . ALA A 1 89 ? 0.230 -4.856 -9.681 1.00 48.12 89 ALA A O 1
ATOM 714 N N . PRO A 1 90 ? -0.491 -4.855 -11.832 1.00 50.38 90 PRO A N 1
ATOM 715 C CA . PRO A 1 90 ? 0.842 -4.763 -12.408 1.00 50.38 90 PRO A CA 1
ATOM 716 C C . PRO A 1 90 ? 1.423 -3.365 -12.161 1.00 50.38 90 PRO A C 1
ATOM 718 O O . PRO A 1 90 ? 0.689 -2.379 -12.102 1.00 50.38 90 PRO A O 1
ATOM 721 N N . TYR A 1 91 ? 2.749 -3.287 -12.033 1.00 45.59 91 TYR A N 1
ATOM 722 C CA . TYR A 1 91 ? 3.464 -2.041 -12.301 1.00 45.59 91 TYR A CA 1
ATOM 723 C C . TYR A 1 91 ? 3.287 -1.754 -13.797 1.00 45.59 91 TYR A C 1
ATOM 725 O O . TYR A 1 91 ? 3.985 -2.362 -14.607 1.00 45.59 91 TYR A O 1
ATOM 733 N N . MET A 1 92 ? 2.290 -0.945 -14.155 1.00 46.25 92 MET A N 1
ATOM 734 C CA . MET A 1 92 ? 2.305 -0.221 -15.427 1.00 46.25 92 MET A CA 1
ATOM 735 C C . MET A 1 92 ? 3.152 1.029 -15.246 1.00 46.25 92 MET A C 1
ATOM 737 O O . MET A 1 92 ? 3.004 1.663 -14.175 1.00 46.25 92 MET A O 1
#

pLDDT: mean 76.74, std 19.55, range [34.31, 96.44]

Sequence (92 aa):
MDTNVVIITHGLTMRMFVKRWFHLTVDTFHKMKSPPSGSVCTLTRLHHRSCFRMDEACVESMQLPYSLNENNGYKYRNKNLLGSMSSGAPYM

InterPro domains:
  IPR029033 Histidine phosphatase superfamily [G3DSA:3.40.50.1240] (1-58)
  IPR029033 Histidine phosphatase superfamily [SSF53254] (3-49)
  IPR052765 Phosphoglycerate Mutase-Related [PTHR46192] (2-89)

Secondary structure (DSSP, 8-state):
----------HHHHHHHHHHHTT--HHHHHHPPPPPTT----EEE-SSSS-EEE-HHHHHHTT--THHHHTTT-----TT--SSS-------